Protein AF-A0ABD2RFB2-F1 (afdb_monomer)

pLDDT: mean 82.8, std 18.86, range [46.09, 98.62]

Structure (mmCIF, N/CA/C/O backbone):
data_AF-A0ABD2RFB2-F1
#
_entry.id   AF-A0ABD2RFB2-F1
#
loop_
_atom_site.group_PDB
_atom_site.id
_atom_site.type_symbol
_atom_site.label_atom_id
_atom_site.label_alt_id
_atom_site.label_comp_id
_atom_site.label_asym_id
_atom_site.label_entity_id
_atom_site.label_seq_id
_atom_site.pdbx_PDB_ins_code
_atom_site.Cartn_x
_atom_site.Cartn_y
_atom_site.Cartn_z
_atom_site.occupancy
_atom_site.B_iso_or_equiv
_atom_site.auth_seq_id
_atom_site.auth_comp_id
_atom_site.auth_asym_id
_atom_site.auth_atom_id
_atom_site.pdbx_PDB_model_num
ATOM 1 N N . LYS A 1 1 ? -17.145 -2.829 41.519 1.00 57.69 1 LYS A N 1
ATOM 2 C CA . LYS A 1 1 ? -16.249 -2.354 40.428 1.00 57.69 1 LYS A CA 1
ATOM 3 C C . LYS A 1 1 ? -16.990 -2.470 39.089 1.00 57.69 1 LYS A C 1
ATOM 5 O O . LYS A 1 1 ? -17.278 -3.587 38.681 1.00 57.69 1 LYS A O 1
ATOM 10 N N . LYS A 1 2 ? -17.379 -1.363 38.435 1.00 50.28 2 LYS A N 1
ATOM 11 C CA . LYS A 1 2 ? -18.069 -1.405 37.126 1.00 50.28 2 LYS A CA 1
ATOM 12 C C . LYS A 1 2 ? -17.062 -1.783 36.026 1.00 50.28 2 LYS A C 1
ATOM 14 O O . LYS A 1 2 ? -16.088 -1.062 35.830 1.00 50.28 2 LYS A O 1
ATOM 19 N N . LYS A 1 3 ? -17.276 -2.908 35.329 1.00 55.81 3 LYS A N 1
ATOM 20 C CA . LYS A 1 3 ? -16.509 -3.285 34.126 1.00 55.81 3 LYS A CA 1
ATOM 21 C C . LYS A 1 3 ? -16.740 -2.222 33.044 1.00 55.81 3 LYS A C 1
ATOM 23 O O . LYS A 1 3 ? -17.883 -1.945 32.687 1.00 55.81 3 LYS A O 1
ATOM 28 N N . LYS A 1 4 ? -15.662 -1.621 32.535 1.00 57.75 4 LYS A N 1
ATOM 29 C CA . LYS A 1 4 ? -15.702 -0.692 31.400 1.00 57.75 4 LYS A CA 1
ATOM 30 C C . LYS A 1 4 ? -16.129 -1.488 30.164 1.00 57.75 4 LYS A C 1
ATOM 32 O O . LYS A 1 4 ? -15.401 -2.371 29.726 1.00 57.75 4 LYS A O 1
ATOM 37 N N . LYS A 1 5 ? -17.333 -1.224 29.656 1.00 58.12 5 LYS A N 1
ATOM 38 C CA . LYS A 1 5 ? -17.869 -1.859 28.447 1.00 58.12 5 LYS A CA 1
ATOM 39 C C . LYS A 1 5 ? -16.986 -1.432 27.269 1.00 58.12 5 LYS A C 1
ATOM 41 O O . LYS A 1 5 ? -16.887 -0.236 26.992 1.00 58.12 5 LYS A O 1
ATOM 46 N N . GLU A 1 6 ? -16.298 -2.372 26.624 1.00 59.94 6 GLU A N 1
ATOM 47 C CA . GLU A 1 6 ? -15.587 -2.084 25.377 1.00 59.94 6 GLU A CA 1
ATOM 48 C C . GLU A 1 6 ? -16.609 -1.634 24.333 1.00 59.94 6 GLU A C 1
ATOM 50 O O . GLU A 1 6 ? -17.565 -2.346 24.021 1.00 59.94 6 GLU A O 1
ATOM 55 N N . MET A 1 7 ? -16.443 -0.415 23.822 1.00 68.62 7 MET A N 1
ATOM 56 C CA . MET A 1 7 ? -17.271 0.071 22.727 1.00 68.62 7 MET A CA 1
ATOM 57 C C . MET A 1 7 ? -16.797 -0.635 21.457 1.00 68.62 7 MET A C 1
ATOM 59 O O . MET A 1 7 ? -15.670 -0.417 21.009 1.00 68.62 7 MET A O 1
ATOM 63 N N . GLY A 1 8 ? -17.636 -1.521 20.917 1.00 72.31 8 GLY A N 1
ATOM 64 C CA . GLY A 1 8 ? -17.367 -2.236 19.672 1.00 72.31 8 GLY A CA 1
ATOM 65 C C . GLY A 1 8 ? -17.088 -1.294 18.493 1.00 72.31 8 GLY A C 1
ATOM 66 O O . GLY A 1 8 ? -17.268 -0.076 18.566 1.00 72.31 8 GLY A O 1
ATOM 67 N N . ARG A 1 9 ? -16.630 -1.855 17.371 1.00 82.38 9 ARG A N 1
ATOM 68 C CA . ARG A 1 9 ? -16.277 -1.080 16.173 1.00 82.38 9 ARG A CA 1
ATOM 69 C C . ARG A 1 9 ? -17.527 -0.449 15.541 1.00 82.38 9 ARG A C 1
ATOM 71 O O . ARG A 1 9 ? -18.228 -1.099 14.775 1.00 82.38 9 ARG A O 1
ATOM 78 N N . GLY A 1 10 ? -17.784 0.825 15.832 1.00 87.00 10 GLY A N 1
ATOM 79 C CA . GLY A 1 10 ? -18.860 1.594 15.200 1.00 87.00 10 GLY A CA 1
ATOM 80 C C . GLY A 1 10 ? -18.599 1.869 13.713 1.00 87.00 10 GLY A C 1
ATOM 81 O O . GLY A 1 10 ? -17.455 2.072 13.293 1.00 87.00 10 GLY A O 1
ATOM 82 N N . LYS A 1 11 ? -19.668 1.895 12.906 1.00 91.12 11 LYS A N 1
ATOM 83 C CA . LYS A 1 11 ? -19.619 2.349 11.506 1.00 91.12 11 LYS A CA 1
ATOM 84 C C . LYS A 1 11 ? -19.287 3.846 11.472 1.00 91.12 11 LYS A C 1
ATOM 86 O O . LYS A 1 11 ? -19.843 4.619 12.244 1.00 91.12 11 LYS A O 1
ATOM 91 N N . ILE A 1 12 ? -18.399 4.255 10.565 1.00 93.81 12 ILE A N 1
ATOM 92 C CA . ILE A 1 12 ? -18.056 5.666 10.323 1.00 93.81 12 ILE A CA 1
ATOM 93 C C . ILE A 1 12 ? -18.322 6.021 8.857 1.00 93.81 12 ILE A C 1
ATOM 95 O O . ILE A 1 12 ? -18.210 5.157 7.987 1.00 93.81 12 ILE A O 1
ATOM 99 N N . GLN A 1 13 ? -18.657 7.282 8.577 1.00 96.12 13 GLN A N 1
ATOM 100 C CA . GLN A 1 13 ? -18.769 7.791 7.205 1.00 96.12 13 GLN A CA 1
ATOM 101 C C . GLN A 1 13 ? -17.386 7.835 6.529 1.00 96.12 13 GLN A C 1
ATOM 103 O O . GLN A 1 13 ? -16.380 8.109 7.188 1.00 96.12 13 GLN A O 1
ATOM 108 N N . ILE A 1 14 ? -17.329 7.597 5.214 1.00 96.62 14 ILE A N 1
ATOM 109 C CA . ILE A 1 14 ? -16.099 7.743 4.422 1.00 96.62 14 ILE A CA 1
ATOM 110 C C . ILE A 1 14 ? -15.927 9.218 4.052 1.00 96.62 14 ILE A C 1
ATOM 112 O O . ILE A 1 14 ? -16.323 9.669 2.985 1.00 96.62 14 ILE A O 1
ATOM 116 N N . LYS A 1 15 ? -15.376 9.978 4.998 1.00 97.06 15 LYS A N 1
ATOM 117 C CA . LYS A 1 15 ? -14.976 11.381 4.854 1.00 97.06 15 LYS A CA 1
ATOM 118 C C . LYS A 1 15 ? -13.753 11.659 5.728 1.00 97.06 15 LYS A C 1
ATOM 120 O O . LYS A 1 15 ? -13.395 10.833 6.575 1.00 97.06 15 LYS A O 1
ATOM 125 N N . ARG A 1 16 ? -13.110 12.815 5.547 1.00 95.88 16 ARG A N 1
ATOM 126 C CA . ARG A 1 16 ? -11.995 13.240 6.406 1.00 95.88 16 ARG A CA 1
ATOM 127 C C . ARG A 1 16 ? -12.454 13.281 7.871 1.00 95.88 16 ARG A C 1
ATOM 129 O O . ARG A 1 16 ? -13.496 13.837 8.198 1.00 95.88 16 ARG A O 1
ATOM 136 N N . ILE A 1 17 ? -11.687 12.641 8.755 1.00 96.38 17 ILE A N 1
ATOM 137 C CA . ILE A 1 17 ? -11.939 12.684 10.200 1.00 96.38 17 ILE A CA 1
ATOM 138 C C . ILE A 1 17 ? -11.395 14.010 10.713 1.00 96.38 17 ILE A C 1
ATOM 140 O O . ILE A 1 17 ? -10.187 14.214 10.648 1.00 96.38 17 ILE A O 1
ATOM 144 N N . GLU A 1 18 ? -12.247 14.886 11.234 1.00 96.75 18 GLU A N 1
ATOM 145 C CA . GLU A 1 18 ? -11.828 16.230 11.659 1.00 96.75 18 GLU A CA 1
ATOM 146 C C . GLU A 1 18 ? -11.008 16.221 12.954 1.00 96.75 18 GLU A C 1
ATOM 148 O O . GLU A 1 18 ? -9.942 16.838 13.023 1.00 96.75 18 GLU A O 1
ATOM 153 N N . ASN A 1 19 ? -11.423 15.425 13.944 1.00 95.94 19 ASN A N 1
ATOM 154 C CA . ASN A 1 19 ? -10.674 15.264 15.189 1.00 95.94 19 ASN A CA 1
ATOM 155 C C . ASN A 1 19 ? -9.289 14.641 14.916 1.00 95.94 19 ASN A C 1
ATOM 157 O O . ASN A 1 19 ? -9.185 13.508 14.435 1.00 95.94 19 ASN A O 1
ATOM 161 N N . SER A 1 20 ? -8.225 15.382 15.231 1.00 95.31 20 SER A N 1
ATOM 162 C CA . SER A 1 20 ? -6.834 15.020 14.929 1.00 95.31 20 SER A CA 1
ATOM 163 C C . SER A 1 20 ? -6.387 13.728 15.615 1.00 95.31 20 SER A C 1
ATOM 165 O O . SER A 1 20 ? -5.800 12.869 14.955 1.00 95.31 20 SER A O 1
ATOM 167 N N . SER A 1 21 ? -6.716 13.543 16.894 1.00 96.12 21 SER A N 1
ATOM 168 C CA . SER A 1 21 ? -6.382 12.337 17.660 1.00 96.12 21 SER A CA 1
ATOM 169 C C . SER A 1 21 ? -7.053 11.097 17.068 1.00 96.12 21 SER A C 1
ATOM 171 O O . SER A 1 21 ? -6.388 10.097 16.782 1.00 96.12 21 SER A O 1
ATOM 173 N N . ASN A 1 22 ? -8.356 11.178 16.776 1.00 94.94 22 ASN A N 1
ATOM 174 C CA . ASN A 1 22 ? -9.096 10.086 16.138 1.00 94.94 22 ASN A CA 1
ATOM 175 C C . ASN A 1 22 ? -8.563 9.789 14.732 1.00 94.94 22 ASN A C 1
ATOM 177 O O . ASN A 1 22 ? -8.464 8.621 14.344 1.00 94.94 22 ASN A O 1
ATOM 181 N N . ARG A 1 23 ? -8.191 10.828 13.975 1.00 96.00 23 ARG A N 1
ATOM 182 C CA . ARG A 1 23 ? -7.579 10.692 12.649 1.00 96.00 23 ARG A CA 1
ATOM 183 C C . ARG A 1 23 ? -6.231 9.981 12.735 1.00 96.00 23 ARG A C 1
ATOM 185 O O . ARG A 1 23 ? -6.012 9.056 11.959 1.00 96.00 23 ARG A O 1
ATOM 192 N N . HIS A 1 24 ? -5.373 10.335 13.692 1.00 95.19 24 HIS A N 1
ATOM 193 C CA . HIS A 1 24 ? -4.066 9.701 13.885 1.00 95.19 24 HIS A CA 1
ATOM 194 C C . HIS A 1 24 ? -4.190 8.219 14.269 1.00 95.19 24 HIS A C 1
ATOM 196 O O . HIS A 1 24 ? -3.566 7.356 13.649 1.00 95.19 24 HIS A O 1
ATOM 202 N N . VAL A 1 25 ? -5.060 7.894 15.231 1.00 95.06 25 VAL A N 1
ATOM 203 C CA . VAL A 1 25 ? -5.314 6.499 15.631 1.00 95.06 25 VAL A CA 1
ATOM 204 C C . VAL A 1 25 ? -5.902 5.694 14.468 1.00 95.06 25 VAL A C 1
ATOM 206 O O . VAL A 1 25 ? -5.485 4.560 14.214 1.00 95.06 25 VAL A O 1
ATOM 209 N N . THR A 1 26 ? -6.851 6.278 13.731 1.00 95.62 26 THR A N 1
ATOM 210 C CA . THR A 1 26 ? -7.473 5.626 12.571 1.00 95.62 26 THR A CA 1
ATOM 211 C C . THR A 1 26 ? -6.470 5.408 11.447 1.00 95.62 26 THR A C 1
ATOM 213 O O . THR A 1 26 ? -6.455 4.323 10.868 1.00 95.62 26 THR A O 1
ATOM 216 N N . TYR A 1 27 ? -5.617 6.395 11.169 1.00 96.56 27 TYR A N 1
ATOM 217 C CA . TYR A 1 27 ? -4.527 6.286 10.208 1.00 96.56 27 TYR A CA 1
ATOM 218 C C . TYR A 1 27 ? -3.628 5.101 10.553 1.00 96.56 27 TYR A C 1
ATOM 220 O O . TYR A 1 27 ? -3.493 4.196 9.736 1.00 96.56 27 TYR A O 1
ATOM 228 N N . SER A 1 28 ? -3.115 5.030 11.783 1.00 96.62 28 SER A N 1
ATOM 229 C CA . SER A 1 28 ? -2.234 3.938 12.211 1.00 96.62 28 SER A CA 1
ATOM 230 C C . SER A 1 28 ? -2.894 2.563 12.065 1.00 96.62 28 SER A C 1
ATOM 232 O O . SER A 1 28 ? -2.281 1.634 11.536 1.00 96.62 28 SER A O 1
ATOM 234 N N . LYS A 1 29 ? -4.169 2.428 12.457 1.00 96.19 29 LYS A N 1
ATOM 235 C CA . LYS A 1 29 ? -4.915 1.165 12.320 1.00 96.19 29 LYS A CA 1
ATOM 236 C C . LYS A 1 29 ? -5.177 0.791 10.857 1.00 96.19 29 LYS A C 1
ATOM 238 O O . LYS A 1 29 ? -4.969 -0.361 10.485 1.00 96.19 29 LYS A O 1
ATOM 243 N N . ARG A 1 30 ? -5.633 1.735 10.025 1.00 97.06 30 ARG A N 1
ATOM 244 C CA . ARG A 1 30 ? -5.951 1.482 8.607 1.00 97.06 30 ARG A CA 1
ATOM 245 C C . ARG A 1 30 ? -4.698 1.236 7.779 1.00 97.06 30 ARG A C 1
ATOM 247 O O . ARG A 1 30 ? -4.694 0.284 7.011 1.00 97.06 30 ARG A O 1
ATOM 254 N N . ARG A 1 31 ? -3.640 2.022 7.995 1.00 97.88 31 ARG A N 1
ATOM 255 C CA . ARG A 1 31 ? -2.315 1.829 7.395 1.00 97.88 31 ARG A CA 1
ATOM 256 C C . ARG A 1 31 ? -1.793 0.424 7.691 1.00 97.88 31 ARG A C 1
ATOM 258 O O . ARG A 1 31 ? -1.439 -0.304 6.779 1.00 97.88 31 ARG A O 1
ATOM 265 N N . ASN A 1 32 ? -1.810 -0.006 8.951 1.00 98.12 32 ASN A N 1
ATOM 266 C CA . ASN A 1 32 ? -1.360 -1.360 9.282 1.00 98.12 32 ASN A CA 1
ATOM 267 C C . ASN A 1 32 ? -2.265 -2.438 8.658 1.00 98.12 32 ASN A C 1
ATOM 269 O O . ASN A 1 32 ? -1.770 -3.473 8.227 1.00 98.12 32 ASN A O 1
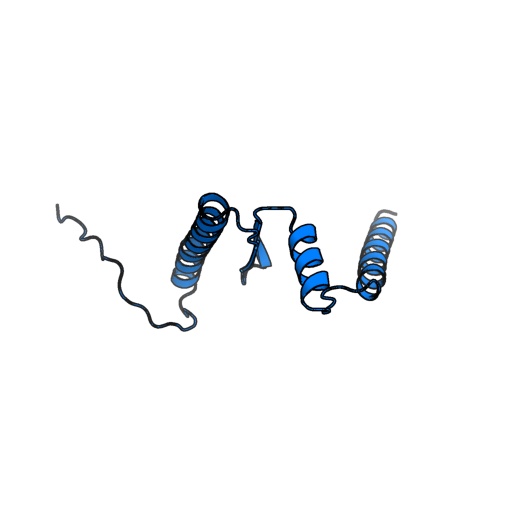ATOM 273 N N . GLY A 1 33 ? -3.579 -2.199 8.590 1.00 98.31 33 GLY A N 1
ATOM 274 C CA . GLY A 1 33 ? -4.524 -3.109 7.941 1.00 98.31 33 GLY A CA 1
ATOM 275 C C . GLY A 1 33 ? -4.260 -3.287 6.443 1.00 98.31 33 GLY A C 1
ATOM 276 O O . GLY A 1 33 ? -4.192 -4.420 5.981 1.00 98.31 33 GLY A O 1
ATOM 277 N N . ILE A 1 34 ? -4.070 -2.192 5.698 1.00 98.44 34 ILE A N 1
ATOM 278 C CA . ILE A 1 34 ? -3.806 -2.258 4.252 1.00 98.44 34 ILE A CA 1
ATOM 279 C C . ILE A 1 34 ? -2.451 -2.903 3.951 1.00 98.44 34 ILE A C 1
ATOM 281 O O . ILE A 1 34 ? -2.387 -3.755 3.075 1.00 98.44 34 ILE A O 1
ATOM 285 N N . LEU A 1 35 ? -1.402 -2.591 4.722 1.00 98.31 35 LEU A N 1
ATOM 286 C CA . LEU A 1 35 ? -0.084 -3.212 4.537 1.00 98.31 35 LEU A CA 1
ATOM 287 C C . LEU A 1 35 ? -0.135 -4.726 4.796 1.00 98.31 35 LEU A C 1
ATOM 289 O O . LEU A 1 35 ? 0.450 -5.500 4.044 1.00 98.31 35 LEU A O 1
ATOM 293 N N . LYS A 1 36 ? -0.887 -5.170 5.815 1.00 98.50 36 LYS A N 1
ATOM 294 C CA . LYS A 1 36 ? -1.115 -6.605 6.055 1.00 98.50 36 LYS A CA 1
ATOM 295 C C . LYS A 1 36 ? -1.841 -7.268 4.887 1.00 98.50 36 LYS A C 1
ATOM 297 O O . LYS A 1 36 ? -1.405 -8.320 4.443 1.00 98.50 36 LYS A O 1
ATOM 302 N N . LYS A 1 37 ? -2.899 -6.642 4.361 1.00 98.56 37 LYS A N 1
ATOM 303 C CA . LYS A 1 37 ? -3.635 -7.172 3.204 1.00 98.56 37 LYS A CA 1
ATOM 304 C C . LYS A 1 37 ? -2.791 -7.227 1.932 1.00 98.56 37 LYS A C 1
ATOM 306 O O . LYS A 1 37 ? -2.849 -8.228 1.232 1.00 98.56 37 LYS A O 1
ATOM 311 N N . ALA A 1 38 ? -1.974 -6.209 1.671 1.00 98.56 38 ALA A N 1
ATOM 312 C CA . ALA A 1 38 ? -1.036 -6.217 0.551 1.00 98.56 38 ALA A CA 1
ATOM 313 C C . ALA A 1 38 ? -0.035 -7.381 0.659 1.00 98.56 38 ALA A C 1
ATOM 315 O O . ALA A 1 38 ? 0.181 -8.098 -0.316 1.00 98.56 38 ALA A O 1
ATOM 316 N N . LYS A 1 39 ? 0.503 -7.624 1.863 1.00 98.38 39 LYS A N 1
ATOM 317 C CA . LYS A 1 39 ? 1.384 -8.768 2.128 1.00 98.38 39 LYS A CA 1
ATOM 318 C C . LYS A 1 39 ? 0.679 -10.112 1.952 1.00 98.38 39 LYS A C 1
ATOM 320 O O . LYS A 1 39 ? 1.253 -11.012 1.354 1.00 98.38 39 LYS A O 1
ATOM 325 N N . GLU A 1 40 ? -0.541 -10.250 2.468 1.00 98.62 40 GLU A N 1
ATOM 326 C CA . GLU A 1 40 ? -1.345 -11.466 2.294 1.00 98.62 40 GLU A CA 1
ATOM 327 C C . GLU A 1 40 ? -1.550 -11.785 0.809 1.00 98.62 40 GLU A C 1
ATOM 329 O O . GLU A 1 40 ? -1.286 -12.908 0.406 1.00 98.62 40 GLU A O 1
ATOM 334 N N . ILE A 1 41 ? -1.947 -10.804 -0.009 1.00 98.50 41 ILE A N 1
ATOM 335 C CA . ILE A 1 41 ? -2.135 -10.994 -1.458 1.00 98.50 41 ILE A CA 1
ATOM 336 C C . ILE A 1 41 ? -0.829 -11.421 -2.129 1.00 98.50 41 ILE A C 1
ATOM 338 O O . ILE A 1 41 ? -0.829 -12.364 -2.913 1.00 98.50 41 ILE A O 1
ATOM 342 N N . SER A 1 42 ? 0.277 -10.748 -1.803 1.00 98.25 42 SER A N 1
ATOM 343 C CA . SER A 1 42 ? 1.577 -11.071 -2.387 1.00 98.25 42 SER A CA 1
ATOM 344 C C . SER A 1 42 ? 1.994 -12.515 -2.103 1.00 98.25 42 SER A C 1
ATOM 346 O O . SER A 1 42 ? 2.407 -13.210 -3.022 1.00 98.25 42 SER A O 1
ATOM 348 N N . VAL A 1 43 ? 1.824 -12.989 -0.865 1.00 98.06 43 VAL A N 1
ATOM 349 C CA . VAL A 1 43 ? 2.215 -14.354 -0.475 1.00 98.06 43 VAL A CA 1
ATOM 350 C C . VAL A 1 43 ? 1.229 -15.409 -0.980 1.00 98.06 43 VAL A C 1
ATOM 352 O O . VAL A 1 43 ? 1.650 -16.459 -1.448 1.00 98.06 43 VAL A O 1
ATOM 355 N N . LEU A 1 44 ? -0.080 -15.169 -0.859 1.00 98.56 44 LEU A N 1
ATOM 356 C CA . LEU A 1 44 ? -1.101 -16.172 -1.185 1.00 98.56 44 LEU A CA 1
ATOM 357 C C . LEU A 1 44 ? -1.265 -16.385 -2.689 1.00 98.56 44 LEU A C 1
ATOM 359 O O . LEU A 1 44 ? -1.624 -17.482 -3.105 1.00 98.56 44 LEU A O 1
ATOM 363 N N . CYS A 1 45 ? -1.045 -15.337 -3.481 1.00 98.38 45 CYS A N 1
ATOM 364 C CA . CYS A 1 45 ? -1.314 -15.349 -4.916 1.00 98.38 45 CYS A CA 1
ATOM 365 C C . CYS A 1 45 ? -0.051 -15.203 -5.771 1.00 98.38 45 CYS A C 1
ATOM 367 O O . CYS A 1 45 ? -0.191 -15.024 -6.976 1.00 98.38 45 CYS A O 1
ATOM 369 N N . ASP A 1 46 ? 1.141 -15.213 -5.162 1.00 97.06 46 ASP A N 1
ATOM 370 C CA . ASP A 1 46 ? 2.422 -14.949 -5.837 1.00 97.06 46 ASP A CA 1
ATOM 371 C C . ASP A 1 46 ? 2.383 -13.675 -6.705 1.00 97.06 46 ASP A C 1
ATOM 373 O O . ASP A 1 46 ? 2.807 -13.624 -7.858 1.00 97.06 46 ASP A O 1
ATOM 377 N N . ALA A 1 47 ? 1.764 -12.626 -6.158 1.00 97.50 47 ALA A N 1
ATOM 378 C CA . ALA A 1 47 ? 1.504 -11.389 -6.879 1.00 97.50 47 ALA A CA 1
ATOM 379 C C . ALA A 1 47 ? 2.510 -10.299 -6.496 1.00 97.50 47 ALA A C 1
ATOM 381 O O . ALA A 1 47 ? 2.809 -10.083 -5.315 1.00 97.50 47 ALA A O 1
ATOM 382 N N . HIS A 1 48 ? 2.964 -9.536 -7.492 1.00 97.62 48 HIS A N 1
ATOM 383 C CA . HIS A 1 48 ? 3.728 -8.313 -7.264 1.00 97.62 48 HIS A CA 1
ATOM 384 C C . HIS A 1 48 ? 2.805 -7.190 -6.772 1.00 97.62 48 HIS A C 1
ATOM 386 O O . HIS A 1 48 ? 1.876 -6.783 -7.471 1.00 97.62 48 HIS A O 1
ATOM 392 N N . VAL A 1 49 ? 3.047 -6.683 -5.560 1.00 97.81 49 VAL A N 1
ATOM 393 C CA . VAL A 1 49 ? 2.209 -5.666 -4.909 1.00 97.81 49 VAL A CA 1
ATOM 394 C C . VAL A 1 49 ? 3.082 -4.605 -4.242 1.00 97.81 49 VAL A C 1
ATOM 396 O O . VAL A 1 49 ? 3.955 -4.931 -3.439 1.00 97.81 49 VAL A O 1
ATOM 399 N N . ALA A 1 50 ? 2.776 -3.332 -4.500 1.00 97.62 50 ALA A N 1
ATOM 400 C CA . ALA A 1 50 ? 3.356 -2.182 -3.811 1.00 97.62 50 ALA A CA 1
ATOM 401 C C . ALA A 1 50 ? 2.269 -1.251 -3.252 1.00 97.62 50 ALA A C 1
ATOM 403 O O . ALA A 1 50 ? 1.239 -1.013 -3.884 1.00 97.62 50 ALA A O 1
ATOM 404 N N . VAL A 1 51 ? 2.508 -0.704 -2.059 1.00 98.12 51 VAL A N 1
ATOM 405 C CA . VAL A 1 51 ? 1.663 0.299 -1.399 1.00 98.12 51 VAL A CA 1
ATOM 406 C C . VAL A 1 51 ? 2.563 1.376 -0.808 1.00 98.12 51 VAL A C 1
ATOM 408 O O . VAL A 1 51 ? 3.401 1.075 0.037 1.00 98.12 51 VAL A O 1
ATOM 411 N N . ILE A 1 52 ? 2.339 2.634 -1.191 1.00 97.44 52 ILE A N 1
ATOM 412 C CA . ILE A 1 52 ? 3.057 3.804 -0.668 1.00 97.44 52 ILE A CA 1
ATOM 413 C C . ILE A 1 52 ? 2.040 4.760 -0.047 1.00 97.44 52 ILE A C 1
ATOM 415 O O . ILE A 1 52 ? 1.012 5.074 -0.648 1.00 97.44 52 ILE A O 1
ATOM 419 N N . ILE A 1 53 ? 2.301 5.207 1.180 1.00 97.81 53 ILE A N 1
ATOM 420 C CA . ILE A 1 53 ? 1.407 6.077 1.946 1.00 97.81 53 ILE A CA 1
ATOM 421 C C . ILE A 1 53 ? 2.210 7.247 2.509 1.00 97.81 53 ILE A C 1
ATOM 423 O O . ILE A 1 53 ? 3.087 7.065 3.354 1.00 97.81 53 ILE A O 1
ATOM 427 N N . PHE A 1 54 ? 1.838 8.460 2.106 1.00 96.88 54 PHE A N 1
ATOM 428 C CA . PHE A 1 54 ? 2.345 9.698 2.690 1.00 96.88 54 PHE A CA 1
ATOM 429 C C . PHE A 1 54 ? 1.367 10.214 3.744 1.00 96.88 54 PHE A C 1
ATOM 431 O O . PHE A 1 54 ? 0.186 10.443 3.471 1.00 96.88 54 PHE A O 1
ATOM 438 N N . SER A 1 55 ? 1.843 10.379 4.976 1.00 93.31 55 SER A N 1
ATOM 439 C CA . SER A 1 55 ? 1.040 10.981 6.036 1.00 93.31 55 SER A CA 1
ATOM 440 C C . SER A 1 55 ? 1.063 12.508 5.938 1.00 93.31 55 SER A C 1
ATOM 442 O O . SER A 1 55 ? 2.020 13.112 5.458 1.00 93.31 55 SER A O 1
ATOM 444 N N . THR A 1 56 ? 0.067 13.166 6.536 1.00 89.25 56 THR A N 1
ATOM 445 C CA . THR A 1 56 ? 0.084 14.630 6.712 1.00 89.25 56 THR A CA 1
ATOM 446 C C . THR A 1 56 ? 1.213 15.113 7.630 1.00 89.25 56 THR A C 1
ATOM 448 O O . THR A 1 56 ? 1.415 16.311 7.756 1.00 89.25 56 THR A O 1
ATOM 451 N N . SER A 1 57 ? 1.925 14.202 8.309 1.00 89.19 57 SER A N 1
ATOM 452 C CA . SER A 1 57 ? 3.111 14.525 9.110 1.00 89.19 57 SER A CA 1
ATOM 453 C C . SER A 1 57 ? 4.409 14.460 8.297 1.00 89.19 57 SER A C 1
ATOM 455 O O . SER A 1 57 ? 5.479 14.450 8.898 1.00 89.19 57 SER A O 1
ATOM 457 N N . GLY A 1 58 ? 4.328 14.289 6.972 1.00 90.88 58 GLY A N 1
ATOM 458 C CA . GLY A 1 58 ? 5.487 14.136 6.089 1.00 90.88 58 GLY A CA 1
ATOM 459 C C . GLY A 1 58 ? 6.210 12.792 6.220 1.00 90.88 58 GLY A C 1
ATOM 460 O O . GLY A 1 58 ? 7.310 12.642 5.702 1.00 90.88 58 GLY A O 1
ATOM 461 N N . LYS A 1 59 ? 5.625 11.807 6.918 1.00 94.31 59 LYS A N 1
ATOM 462 C CA . LYS A 1 59 ? 6.227 1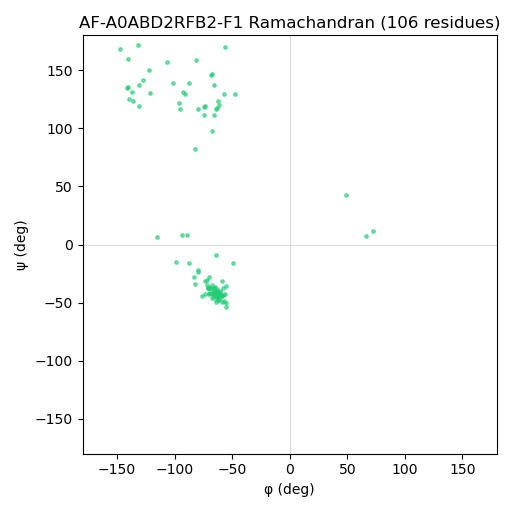0.474 7.054 1.00 94.31 59 LYS A CA 1
ATOM 463 C C . LYS A 1 59 ? 5.736 9.572 5.932 1.00 94.31 59 LYS A C 1
ATOM 465 O O . LYS A 1 59 ? 4.527 9.437 5.731 1.00 94.31 59 LYS A O 1
ATOM 470 N N . MET A 1 60 ? 6.679 8.930 5.255 1.00 96.44 60 MET A N 1
ATOM 471 C CA . MET A 1 60 ? 6.399 7.884 4.282 1.00 96.44 60 MET A CA 1
ATOM 472 C C . MET A 1 60 ? 6.305 6.530 4.985 1.00 96.44 60 MET A C 1
ATOM 474 O O . MET A 1 60 ? 7.081 6.225 5.892 1.00 96.44 60 MET A O 1
ATOM 478 N N . HIS A 1 61 ? 5.333 5.728 4.571 1.00 97.19 61 HIS A N 1
ATOM 479 C CA . HIS A 1 61 ? 5.229 4.322 4.925 1.00 97.19 61 HIS A CA 1
ATOM 480 C C . HIS A 1 61 ? 4.993 3.521 3.660 1.00 97.19 61 HIS A C 1
ATOM 482 O O . HIS A 1 61 ? 4.149 3.901 2.849 1.00 97.19 61 HIS 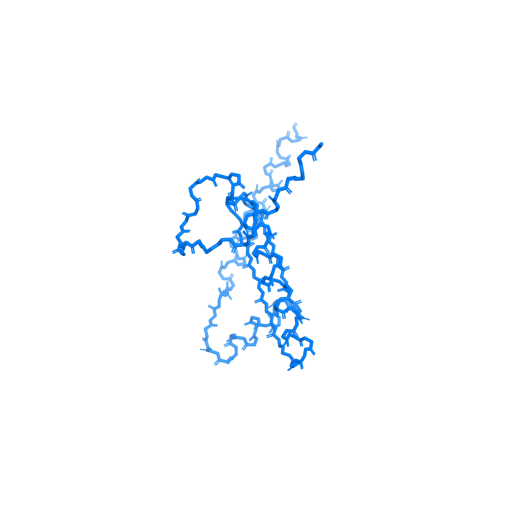A O 1
ATOM 488 N N . GLU A 1 62 ? 5.679 2.397 3.534 1.00 97.31 62 GLU A N 1
ATOM 489 C CA . GLU A 1 62 ? 5.588 1.570 2.343 1.00 97.31 62 GLU A CA 1
ATOM 490 C C . GLU A 1 62 ? 5.577 0.078 2.668 1.00 97.31 62 GLU A C 1
ATOM 492 O O . GLU A 1 62 ? 5.982 -0.359 3.749 1.00 97.31 62 GLU A O 1
ATOM 497 N N . PHE A 1 63 ? 5.075 -0.687 1.708 1.00 98.12 63 PHE A N 1
ATOM 498 C CA . PHE A 1 63 ? 5.277 -2.120 1.576 1.00 98.12 63 PHE A CA 1
ATOM 499 C C . PHE A 1 63 ? 5.447 -2.414 0.090 1.00 98.12 63 PHE A C 1
ATOM 501 O O . PHE A 1 63 ? 4.664 -1.919 -0.720 1.00 98.12 63 PHE A O 1
ATOM 508 N N . SER A 1 64 ? 6.429 -3.239 -0.247 1.00 97.69 64 SER A N 1
ATOM 509 C CA . SER A 1 64 ? 6.623 -3.749 -1.597 1.00 97.69 64 SER A CA 1
ATOM 510 C C . SER A 1 64 ? 7.055 -5.207 -1.513 1.00 97.69 64 SER A C 1
ATOM 512 O O . SER A 1 64 ? 7.881 -5.553 -0.666 1.00 97.69 64 SER A O 1
ATOM 514 N N . SER A 1 65 ? 6.462 -6.065 -2.339 1.00 97.38 65 SER A N 1
ATOM 515 C CA . SER A 1 65 ? 6.798 -7.495 -2.400 1.00 97.38 65 SER A CA 1
ATOM 516 C C . SER A 1 65 ? 8.158 -7.759 -3.047 1.00 97.38 65 SER A C 1
ATOM 518 O O . SER A 1 65 ? 8.837 -8.720 -2.705 1.00 97.38 65 SER A O 1
ATOM 520 N N . THR A 1 66 ? 8.546 -6.889 -3.972 1.00 95.50 66 THR A N 1
ATOM 521 C CA . THR A 1 66 ? 9.824 -6.857 -4.691 1.00 95.50 66 THR A CA 1
ATOM 522 C C . THR A 1 66 ? 10.363 -5.424 -4.641 1.00 95.50 66 THR A C 1
ATOM 524 O O . THR A 1 66 ? 9.649 -4.532 -4.165 1.00 95.50 66 THR A O 1
ATOM 527 N N . PRO A 1 67 ? 11.602 -5.139 -5.071 1.00 95.50 67 PRO A N 1
ATOM 528 C CA . PRO A 1 67 ? 12.049 -3.760 -5.232 1.00 95.50 67 PRO A CA 1
ATOM 529 C C . PRO A 1 67 ? 11.014 -2.927 -6.002 1.00 95.50 67 PRO A C 1
ATOM 531 O O . PRO A 1 67 ? 10.533 -3.330 -7.057 1.00 95.50 67 PRO A O 1
ATOM 534 N N . LEU A 1 68 ? 10.646 -1.762 -5.458 1.00 93.94 68 LEU A N 1
ATOM 535 C CA . LEU A 1 68 ? 9.616 -0.899 -6.048 1.00 93.94 68 LEU A CA 1
ATOM 536 C C . LEU A 1 68 ? 9.936 -0.552 -7.511 1.00 93.94 68 LEU A C 1
ATOM 538 O O . LEU A 1 68 ? 9.031 -0.482 -8.337 1.00 93.94 68 LEU A O 1
ATOM 542 N N . VAL A 1 69 ? 11.223 -0.379 -7.821 1.00 91.94 69 VAL A N 1
ATOM 543 C CA . VAL A 1 69 ? 11.720 -0.106 -9.175 1.00 91.94 69 VAL A CA 1
ATOM 544 C C . VAL A 1 69 ? 11.269 -1.184 -10.162 1.00 91.94 69 VAL A C 1
ATOM 546 O O . VAL A 1 69 ? 10.768 -0.838 -11.223 1.00 91.94 69 VAL A O 1
ATOM 549 N N . ASP A 1 70 ? 11.314 -2.464 -9.787 1.00 93.81 70 ASP A N 1
ATOM 550 C CA . ASP A 1 70 ? 10.934 -3.567 -10.678 1.00 93.81 70 ASP A CA 1
ATOM 551 C C . ASP A 1 70 ? 9.438 -3.530 -11.027 1.00 93.81 70 ASP A C 1
ATOM 553 O O . ASP A 1 70 ? 9.045 -3.738 -12.177 1.00 93.81 70 ASP A O 1
ATOM 557 N N . ILE A 1 71 ? 8.586 -3.230 -10.037 1.00 94.56 71 ILE A N 1
ATOM 558 C CA . ILE A 1 71 ? 7.131 -3.103 -10.230 1.00 94.56 71 ILE A CA 1
ATOM 559 C C . ILE A 1 71 ? 6.822 -1.921 -11.143 1.00 94.56 71 ILE A C 1
ATOM 561 O O . ILE A 1 71 ? 5.972 -2.009 -12.032 1.00 94.56 71 ILE A O 1
ATOM 565 N N . LEU A 1 72 ? 7.503 -0.803 -10.919 1.00 92.75 72 LEU A N 1
ATOM 566 C CA . LEU A 1 72 ? 7.283 0.392 -11.708 1.00 92.75 72 LEU A CA 1
ATOM 567 C C . LEU A 1 72 ? 7.825 0.243 -13.145 1.00 92.75 72 LEU A C 1
ATOM 569 O O . LEU A 1 72 ? 7.157 0.666 -14.089 1.00 92.75 72 LEU A O 1
ATOM 573 N N . ASP A 1 73 ? 8.958 -0.433 -13.336 1.00 91.44 73 ASP A N 1
ATOM 574 C CA . ASP A 1 73 ? 9.486 -0.791 -14.658 1.00 91.44 73 ASP A CA 1
ATOM 575 C C . ASP A 1 73 ? 8.530 -1.723 -15.412 1.00 91.44 73 ASP A C 1
ATOM 577 O O . ASP A 1 73 ? 8.296 -1.556 -16.613 1.00 91.44 73 ASP A O 1
ATOM 581 N N . GLN A 1 74 ? 7.933 -2.695 -14.717 1.00 93.12 74 GLN A N 1
ATOM 582 C CA . GLN A 1 74 ? 6.899 -3.558 -15.288 1.00 93.12 74 GLN A CA 1
ATOM 583 C C . GLN A 1 74 ? 5.664 -2.742 -15.698 1.00 93.12 74 GLN A C 1
ATOM 585 O O . GLN A 1 74 ? 5.123 -2.947 -16.788 1.00 93.12 74 GLN A O 1
ATOM 590 N N . TYR A 1 75 ? 5.251 -1.775 -14.876 1.00 93.50 75 TYR A N 1
ATOM 591 C CA . TYR A 1 75 ? 4.164 -0.858 -15.210 1.00 93.50 75 TYR A CA 1
ATOM 592 C C . TYR A 1 75 ? 4.483 -0.007 -16.452 1.00 93.50 75 TYR A C 1
ATOM 594 O O . TYR A 1 75 ? 3.621 0.123 -17.326 1.00 93.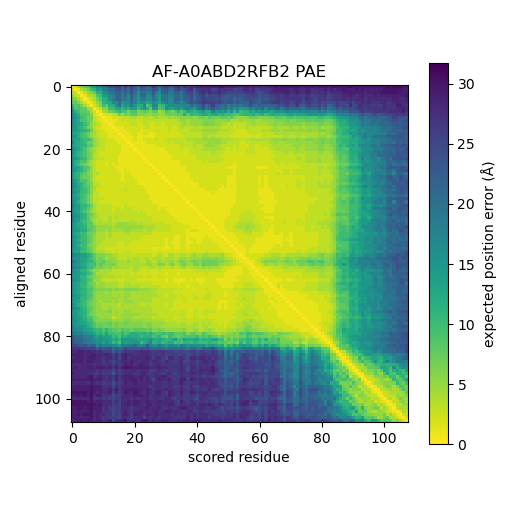50 75 TYR A O 1
ATOM 602 N N . HIS A 1 76 ? 5.708 0.519 -16.582 1.00 91.75 76 HIS A N 1
ATOM 603 C CA . HIS A 1 76 ? 6.143 1.254 -17.778 1.00 91.75 76 HIS A CA 1
ATOM 604 C C . HIS A 1 76 ? 6.040 0.397 -19.039 1.00 91.75 76 HIS 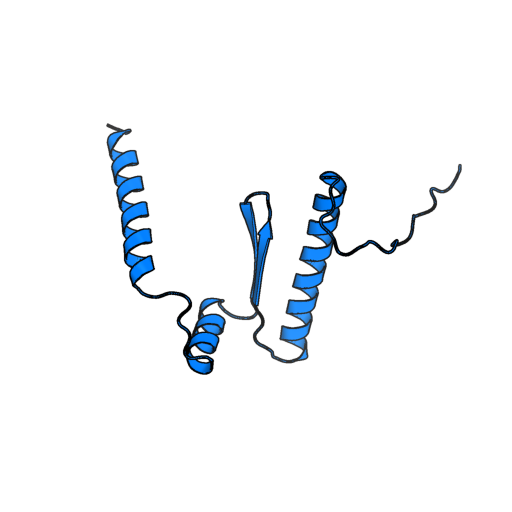A C 1
ATOM 606 O O . HIS A 1 76 ? 5.429 0.817 -20.022 1.00 91.75 76 HIS A O 1
ATOM 612 N N . LYS A 1 77 ? 6.583 -0.826 -18.993 1.00 91.38 77 LYS A N 1
ATOM 613 C CA . LYS A 1 77 ? 6.575 -1.765 -20.127 1.00 91.38 77 LYS A CA 1
ATOM 614 C C . LYS A 1 77 ? 5.158 -2.127 -20.575 1.00 91.38 77 LYS A C 1
ATOM 616 O O . LYS A 1 77 ? 4.910 -2.223 -21.771 1.00 91.38 77 LYS A O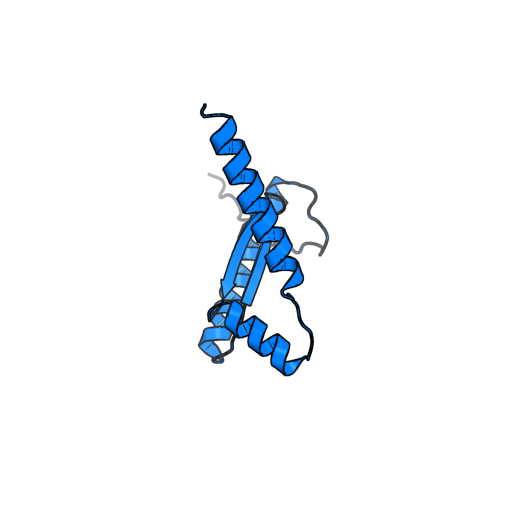 1
ATOM 621 N N . LEU A 1 78 ? 4.235 -2.321 -19.630 1.00 94.31 78 LEU A N 1
ATOM 622 C CA . LEU A 1 78 ? 2.867 -2.757 -19.930 1.00 94.31 78 LEU A CA 1
ATOM 623 C C . LEU A 1 78 ? 1.936 -1.616 -20.347 1.00 94.31 78 LEU A C 1
ATOM 625 O O . LEU A 1 78 ? 1.037 -1.827 -21.156 1.00 94.31 78 LEU A O 1
ATOM 629 N N . THR A 1 79 ? 2.112 -0.418 -19.786 1.00 93.56 79 THR A N 1
ATOM 630 C CA . THR A 1 79 ? 1.207 0.714 -20.054 1.00 93.56 79 THR A CA 1
ATOM 631 C C . THR A 1 79 ? 1.739 1.692 -21.094 1.00 93.56 79 THR A C 1
ATOM 633 O O . THR A 1 79 ? 0.982 2.543 -21.560 1.00 93.56 79 THR A O 1
ATOM 636 N N . GLY A 1 80 ? 3.034 1.624 -21.418 1.00 88.06 80 GLY A N 1
ATOM 637 C CA . GLY A 1 80 ? 3.724 2.618 -22.242 1.00 88.06 80 GLY A CA 1
ATOM 638 C C . GLY A 1 80 ? 3.828 4.001 -21.586 1.00 88.06 80 GLY A C 1
ATOM 639 O O . GLY A 1 80 ? 4.232 4.959 -22.240 1.00 88.06 80 GLY A O 1
ATOM 640 N N . ARG A 1 81 ? 3.442 4.142 -20.310 1.00 85.81 81 ARG A N 1
ATOM 641 C CA . ARG A 1 81 ? 3.530 5.402 -19.564 1.00 85.81 81 ARG A CA 1
ATOM 642 C C . ARG A 1 81 ? 4.852 5.456 -18.827 1.00 85.81 81 ARG A C 1
ATOM 644 O O . ARG A 1 81 ? 5.164 4.531 -18.090 1.00 85.81 81 ARG A O 1
ATOM 651 N N . ILE A 1 82 ? 5.568 6.565 -18.958 1.00 82.50 82 ILE A N 1
ATOM 652 C CA . ILE A 1 82 ? 6.776 6.834 -18.183 1.00 82.50 82 ILE A CA 1
ATOM 653 C C . ILE A 1 82 ? 6.383 7.682 -16.968 1.00 82.50 82 ILE A C 1
ATOM 655 O O . ILE A 1 82 ? 5.870 8.790 -17.113 1.00 82.50 82 ILE A O 1
ATOM 659 N N . LEU A 1 83 ? 6.570 7.143 -15.765 1.00 76.25 83 LEU A N 1
ATOM 660 C CA . LEU A 1 83 ? 6.288 7.814 -14.492 1.00 76.25 83 LEU A CA 1
ATOM 661 C C . LEU A 1 83 ? 7.450 8.717 -14.052 1.00 76.25 83 LEU A C 1
ATOM 663 O O . LEU A 1 83 ? 7.215 9.717 -13.376 1.00 76.25 83 LEU A O 1
ATOM 667 N N . TRP A 1 84 ? 8.686 8.397 -14.445 1.00 70.88 84 TRP A N 1
ATOM 668 C CA . TRP A 1 84 ? 9.859 9.256 -14.276 1.00 70.88 84 TRP A CA 1
ATOM 669 C C . TRP A 1 84 ? 10.737 9.191 -15.528 1.00 70.88 84 TRP A C 1
ATOM 671 O O . TRP A 1 84 ? 11.140 8.119 -15.962 1.00 70.88 84 TRP A O 1
ATOM 681 N N . ASP A 1 85 ? 11.030 10.354 -16.101 1.00 59.00 85 ASP A N 1
ATOM 682 C CA . ASP A 1 85 ? 12.030 10.523 -17.156 1.00 59.00 85 ASP A CA 1
ATOM 683 C C . ASP A 1 85 ? 13.276 11.209 -16.586 1.00 59.00 85 ASP A C 1
ATOM 685 O O . ASP A 1 85 ? 13.192 11.970 -15.613 1.00 59.00 85 ASP A O 1
ATOM 689 N N . ALA A 1 86 ? 14.417 11.014 -17.256 1.00 54.34 86 ALA A N 1
ATOM 690 C CA . ALA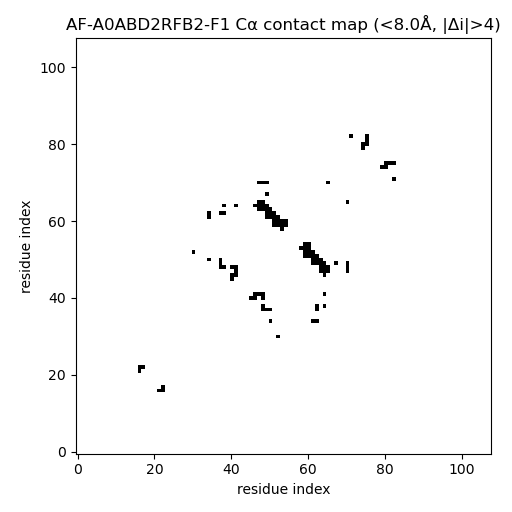 A 1 86 ? 15.732 11.587 -16.936 1.00 54.34 86 ALA A CA 1
ATOM 691 C C . ALA A 1 86 ? 15.740 13.113 -16.682 1.00 54.34 86 ALA A C 1
ATOM 693 O O . ALA A 1 86 ? 16.664 13.638 -16.066 1.00 54.34 86 ALA A O 1
ATOM 694 N N . LYS A 1 87 ? 14.692 13.853 -17.073 1.00 53.22 87 LYS A N 1
ATOM 695 C CA . LYS A 1 87 ? 14.531 15.273 -16.713 1.00 53.22 87 LYS A CA 1
ATOM 696 C C . LYS A 1 87 ? 14.484 15.513 -15.191 1.00 53.22 87 LYS A C 1
ATOM 698 O O . LYS A 1 87 ? 15.006 16.529 -14.744 1.00 53.22 87 LYS A O 1
ATOM 703 N N . HIS A 1 88 ? 13.971 14.573 -14.388 1.00 51.00 88 HIS A N 1
ATOM 704 C CA . HIS A 1 88 ? 13.985 14.688 -12.917 1.00 51.00 88 HIS A CA 1
ATOM 705 C C . HIS A 1 88 ? 15.332 14.315 -12.277 1.00 51.00 88 HIS A C 1
ATOM 707 O O . HIS A 1 88 ? 15.644 14.778 -11.175 1.00 51.00 88 HIS A O 1
ATOM 713 N N . GLU A 1 89 ? 16.150 13.502 -12.950 1.00 46.88 89 GLU A N 1
ATOM 714 C CA . GLU A 1 89 ? 17.503 13.155 -12.495 1.00 46.88 89 GLU A CA 1
ATOM 715 C C . GLU A 1 89 ? 18.424 14.386 -12.544 1.00 46.88 89 GLU A C 1
ATOM 717 O O . GLU A 1 89 ? 19.234 14.611 -11.641 1.00 46.88 89 GLU A O 1
ATOM 722 N N . VAL A 1 90 ? 18.222 15.260 -13.538 1.00 53.03 90 VAL A N 1
ATOM 723 C CA . VAL A 1 90 ? 18.936 16.540 -13.649 1.00 53.03 90 VAL A CA 1
ATOM 724 C C . VAL A 1 90 ? 18.553 17.495 -12.508 1.00 53.03 90 VAL A C 1
ATOM 726 O O . VAL A 1 90 ? 19.440 18.079 -11.884 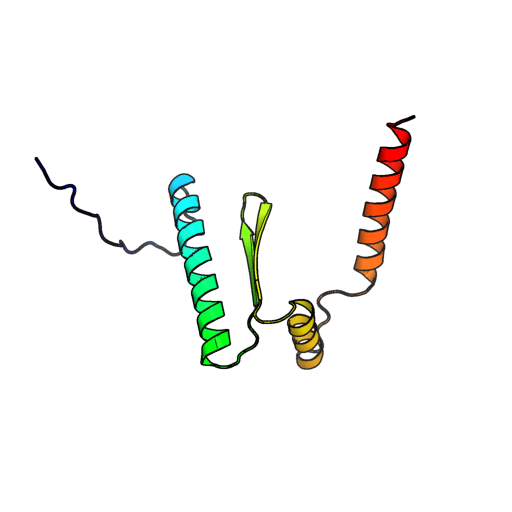1.00 53.03 90 VAL A O 1
ATOM 729 N N . GLU A 1 91 ? 17.268 17.628 -12.165 1.00 48.31 91 GLU A N 1
ATOM 730 C CA . GLU A 1 91 ? 16.815 18.548 -11.104 1.00 48.31 91 GLU A CA 1
ATOM 731 C C . GLU A 1 91 ? 17.217 18.091 -9.689 1.00 48.31 91 GLU A C 1
ATOM 733 O O . GLU A 1 91 ? 17.710 18.890 -8.883 1.00 48.31 91 GLU A O 1
ATOM 738 N N . THR A 1 92 ? 17.096 16.795 -9.388 1.00 51.25 92 THR A N 1
ATOM 739 C CA . THR A 1 92 ? 17.502 16.223 -8.088 1.00 51.25 92 THR A CA 1
ATOM 740 C C . THR A 1 92 ? 19.022 16.246 -7.887 1.00 51.25 92 THR A C 1
ATOM 742 O O . THR A 1 92 ? 19.505 16.577 -6.793 1.00 51.25 92 THR A O 1
ATOM 745 N N . THR A 1 93 ? 19.800 16.005 -8.947 1.00 52.03 93 THR A N 1
ATOM 746 C CA . THR A 1 93 ? 21.268 16.135 -8.923 1.00 52.03 93 THR A CA 1
ATOM 747 C C . THR A 1 93 ? 21.709 17.590 -8.722 1.00 52.03 93 THR A C 1
ATOM 749 O O . THR A 1 93 ? 22.665 17.856 -7.989 1.00 52.03 93 THR A O 1
ATOM 752 N N . GLN A 1 94 ? 21.006 18.565 -9.306 1.00 52.38 94 GLN A N 1
ATOM 753 C CA . GLN A 1 94 ? 21.320 19.985 -9.110 1.00 52.38 94 GLN A CA 1
ATOM 754 C C . GLN A 1 94 ? 20.967 20.493 -7.701 1.00 52.38 94 GLN A C 1
ATOM 756 O O . GLN A 1 94 ? 21.722 21.282 -7.125 1.00 52.38 94 GLN A O 1
ATOM 761 N N . HIS A 1 95 ? 19.862 20.037 -7.104 1.00 51.22 95 HIS A N 1
ATOM 762 C CA . HIS A 1 95 ? 19.476 20.427 -5.739 1.00 51.22 95 HIS A CA 1
ATOM 763 C C . HIS A 1 95 ? 20.400 19.850 -4.657 1.00 51.22 95 HIS A C 1
ATOM 765 O O . HIS A 1 95 ? 20.734 20.543 -3.691 1.00 51.22 95 HIS A O 1
ATOM 771 N N . THR A 1 96 ? 20.869 18.612 -4.822 1.00 55.59 96 THR A N 1
ATOM 772 C CA . THR A 1 96 ? 21.823 17.986 -3.889 1.00 55.59 96 THR A CA 1
ATOM 773 C C . THR A 1 96 ? 23.220 18.611 -3.971 1.00 55.59 96 THR A C 1
ATOM 775 O O . THR A 1 96 ? 23.840 18.828 -2.925 1.00 55.59 96 THR A O 1
ATOM 778 N N . LYS A 1 97 ? 23.690 18.986 -5.172 1.00 58.22 97 LYS A N 1
ATOM 779 C CA . LYS A 1 97 ? 24.951 19.729 -5.372 1.00 58.22 97 LYS A CA 1
ATOM 780 C C . LYS A 1 97 ? 24.911 21.127 -4.741 1.00 58.22 97 LYS A C 1
ATOM 782 O O . LYS A 1 97 ? 25.756 21.419 -3.897 1.00 58.22 97 LYS A O 1
ATOM 787 N N . LYS A 1 98 ? 23.862 21.921 -5.006 1.00 55.19 98 LYS A N 1
ATOM 788 C CA . LYS A 1 98 ? 23.675 23.251 -4.382 1.00 55.19 98 LYS A CA 1
ATOM 789 C C . LYS A 1 98 ? 23.631 23.201 -2.853 1.00 55.19 98 LYS A C 1
ATOM 791 O O . LYS A 1 98 ? 24.130 24.107 -2.191 1.00 55.19 98 LYS A O 1
ATOM 796 N N . LYS A 1 99 ? 23.027 22.159 -2.267 1.00 52.78 99 LYS A N 1
ATOM 797 C CA . LYS A 1 99 ? 22.965 22.001 -0.805 1.00 52.78 99 LYS A CA 1
ATOM 798 C C . LYS A 1 99 ? 24.326 21.635 -0.199 1.00 52.78 99 LYS A C 1
ATOM 800 O O . LYS A 1 99 ? 24.631 22.099 0.895 1.00 52.78 99 LYS A O 1
ATOM 805 N N . LYS A 1 100 ? 25.146 20.842 -0.900 1.00 55.78 100 LYS A N 1
ATOM 806 C CA . LYS A 1 100 ? 26.526 20.534 -0.483 1.00 55.78 100 LYS A CA 1
ATOM 807 C C . LYS A 1 100 ? 27.445 21.757 -0.573 1.00 55.78 100 LYS A C 1
ATOM 809 O O . LYS A 1 100 ? 28.205 21.984 0.360 1.00 55.78 100 LYS A O 1
ATOM 814 N N . GLU A 1 101 ? 27.336 22.562 -1.629 1.00 55.88 101 GLU A N 1
ATOM 815 C CA . GLU A 1 101 ? 28.136 23.790 -1.783 1.00 55.88 101 GLU A CA 1
ATOM 816 C C . GLU A 1 101 ? 27.800 24.848 -0.729 1.00 55.88 101 GLU A C 1
ATOM 818 O O . GLU A 1 101 ? 28.707 25.426 -0.139 1.00 55.88 101 GLU A O 1
ATOM 823 N N . LYS A 1 102 ? 26.510 25.058 -0.424 1.00 55.81 102 LYS A N 1
ATOM 824 C CA . LYS A 1 102 ? 26.106 25.971 0.658 1.00 55.81 102 LYS A CA 1
ATOM 825 C C . LYS A 1 102 ? 26.644 25.537 2.022 1.00 55.81 102 LYS A C 1
ATOM 827 O O . LYS A 1 102 ? 27.134 26.373 2.765 1.00 55.81 102 LYS A O 1
ATOM 832 N N . LYS A 1 103 ? 26.611 24.233 2.314 1.00 49.81 103 LYS A N 1
ATOM 833 C CA . LYS A 1 103 ? 27.122 23.689 3.578 1.00 49.81 103 LYS A CA 1
ATOM 834 C C . LYS A 1 103 ? 28.644 23.860 3.715 1.00 49.81 103 LYS A C 1
ATOM 836 O O . LYS A 1 103 ? 29.122 24.181 4.790 1.00 49.81 103 LYS A O 1
ATOM 841 N N . TRP A 1 104 ? 29.390 23.698 2.621 1.00 52.44 104 TRP A N 1
ATOM 842 C CA . TRP A 1 104 ? 30.843 23.909 2.602 1.00 52.44 104 TRP A CA 1
ATOM 843 C C . TRP A 1 104 ? 31.244 25.389 2.734 1.00 52.44 104 TRP A C 1
ATOM 845 O O . TRP A 1 104 ? 32.328 25.692 3.221 1.00 52.44 104 TRP A O 1
ATOM 855 N N . GLY A 1 105 ? 30.384 26.313 2.294 1.00 55.19 105 GLY A N 1
ATOM 856 C CA . GLY A 1 105 ? 30.605 27.757 2.420 1.00 55.19 105 GLY A CA 1
ATOM 857 C C . GLY A 1 105 ? 30.290 28.340 3.802 1.00 55.19 105 GLY A C 1
ATOM 858 O O . GLY A 1 105 ? 30.818 29.393 4.121 1.00 55.19 105 GLY A O 1
ATOM 859 N N . GLU A 1 106 ? 29.459 27.673 4.608 1.00 56.44 106 GLU A N 1
ATOM 860 C CA . GLU A 1 106 ? 29.158 28.066 5.999 1.00 56.44 106 GLU A CA 1
ATOM 861 C C . GLU A 1 106 ? 30.158 27.484 7.022 1.00 56.44 106 GLU A C 1
ATOM 863 O O . GLU A 1 106 ? 30.209 27.948 8.156 1.00 56.44 106 GLU A O 1
ATOM 868 N N . GLU A 1 107 ? 30.948 26.472 6.639 1.00 51.75 107 GLU A N 1
ATOM 869 C CA . GLU A 1 107 ? 31.983 25.832 7.476 1.00 51.75 107 GLU A CA 1
ATOM 870 C C . GLU A 1 107 ? 33.400 26.438 7.272 1.00 51.75 107 GLU A C 1
ATOM 872 O O . GLU A 1 107 ? 34.377 25.903 7.800 1.00 51.75 107 GLU A O 1
ATOM 877 N N . ARG A 1 108 ? 33.526 27.550 6.529 1.00 46.09 108 ARG A N 1
ATOM 878 C CA . ARG A 1 108 ? 34.742 28.380 6.395 1.00 46.09 108 ARG A CA 1
ATOM 879 C C . ARG A 1 108 ? 34.513 29.773 6.961 1.00 46.09 108 ARG A C 1
ATOM 881 O O . ARG A 1 108 ? 35.502 30.330 7.480 1.00 46.09 108 ARG A O 1
#

Radius of gyration: 21.4 Å; Cα contacts (8 Å, |Δi|>4): 58; chains: 1; bounding box: 54×45×63 Å

Organism: NCBI:txid62892

Secondary structure (DSSP, 8-state):
-------------SS---SHHHHHHHHHHHHHHHHHHHHHHHHHHT---EEEEE-TTS-EEEEESS-HHHHHHHHHHHH---S--THHHHHHHHHHHHHHHHHHHH--

InterPro domains:
  IPR002100 Transcription factor, MADS-box [PF00319] (16-63)
  IPR002100 Transcription factor, MADS-box [PR00404] (9-29)
  IPR002100 Transcription factor, MADS-box [PR00404] (29-44)
  IPR002100 Transcription factor, MADS-box [PR00404] (44-65)
  IPR002100 Transcription factor, MADS-box [PS00350] (9-63)
  IPR002100 Transcription factor, MADS-box [PS50066] (7-67)
  IPR002100 Transcription factor, MADS-box [SM00432] (7-66)
  IPR033896 MADS MEF2-like, N-terminal [cd00265] (8-84)
  IPR036879 Transcription factor, MADS-box superfamily [G3DSA:3.40.1810.10] (19-103)
  IPR036879 Transcription factor, MADS-bo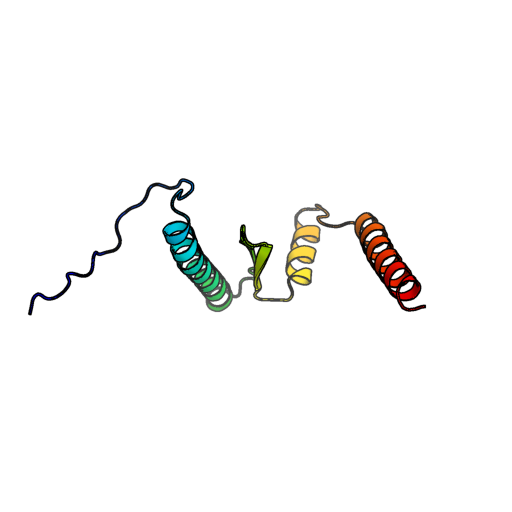x superfamily [SSF55455] (8-97)
  IPR050142 MADS-box/MEF2 Transcription Factor [PTHR48019] (9-98)

Mean predicted aligned error: 11.16 Å

Nearest PDB structures (foldseek):
  6byy-assembly1_B  TM=7.439E-01  e=6.085E-07  Homo sapiens
  6wc2-assembly2_C  TM=7.578E-01  e=9.710E-07  Homo sapiens
  1n6j-assembly1_A  TM=7.293E-01  e=1.549E-06  Homo sapiens
  8c84-assembly1_B  TM=7.319E-01  e=1.656E-06  Homo sapiens
  1hbx-assembly1_A  TM=7.484E-01  e=3.126E-05  Homo sapiens

Solvent-accessible surface area (backbone atoms only — not comparable to full-atom values): 6829 Å² total; per-residue (Å²): 134,86,79,80,78,79,80,70,92,73,89,76,78,98,64,87,62,80,56,63,68,62,36,52,56,47,46,56,54,49,53,53,50,51,51,50,51,48,50,49,47,24,69,77,66,75,38,90,42,75,48,80,44,78,43,99,83,76,47,78,49,75,47,54,71,54,64,63,66,60,58,51,52,50,46,27,72,74,67,73,49,80,90,76,59,73,73,55,57,55,53,56,53,50,53,54,50,55,53,51,54,54,53,60,63,73,76,109

Foldseek 3Di:
DDDDDPDPDDDDDPDQDPPPVVNVVVCVVVVVVVLVVQVCCCVVVVDWGKDWDQDPVRDIDIDTSDPPVVVVVVVCVVVVDDPDDCVVVVVVVVVVVVVVVVVVVVVD

Sequence (108 aa):
KKKKKEMGRGKIQIKRIENSSNRHVTYSKRRNGILKKAKEISVLCDAHVAVIIFSTSGKMHEFSSTPLVDILDQYHKLTGRILWDAKHEVETTQHTKKKKEKKWGEER